Protein AF-A0A1X1XCI8-F1 (afdb_monomer)

Organism: NCBI:txid487514

Mean predicted aligned error: 18.82 Å

Solvent-accessible surface area (backbone atoms only — not comparable to full-atom values): 7807 Å² total; per-residue (Å²): 132,87,58,74,84,78,55,54,97,71,47,28,87,87,87,38,62,20,82,91,72,50,80,54,58,76,82,57,66,56,69,83,75,65,75,89,75,79,76,70,100,66,78,86,77,78,81,57,89,55,75,44,76,69,37,56,73,67,51,79,58,67,67,61,56,56,71,73,54,79,81,90,72,73,73,98,53,79,77,74,83,72,67,74,59,95,51,59,101,80,52,83,81,81,60,78,84,84,61,76,75,95,64,87,81,80,83,132

Structure (mmCIF, N/CA/C/O backbone):
data_AF-A0A1X1XCI8-F1
#
_entry.id   AF-A0A1X1XCI8-F1
#
loop_
_atom_site.group_PDB
_atom_site.id
_atom_site.type_symbol
_atom_site.label_atom_id
_atom_site.label_alt_id
_atom_site.label_comp_id
_atom_site.label_asym_id
_atom_site.label_entity_id
_atom_site.label_seq_id
_atom_site.pdbx_PDB_ins_code
_atom_site.Cartn_x
_atom_site.Cartn_y
_atom_site.Cartn_z
_atom_site.occupancy
_atom_site.B_iso_or_equiv
_atom_site.auth_seq_id
_atom_site.auth_comp_id
_atom_site.auth_asym_id
_atom_site.auth_atom_id
_atom_site.pdbx_PDB_model_num
ATOM 1 N N . MET A 1 1 ? 24.524 29.447 -16.078 1.00 59.91 1 MET A N 1
ATOM 2 C CA . MET A 1 1 ? 25.387 28.870 -17.125 1.00 59.91 1 MET A CA 1
ATOM 3 C C . MET A 1 1 ? 26.232 27.855 -16.396 1.00 59.91 1 MET A C 1
ATOM 5 O O . MET A 1 1 ? 26.994 28.269 -15.536 1.00 59.91 1 MET A O 1
ATOM 9 N N . THR A 1 2 ? 25.939 26.571 -16.572 1.00 66.75 2 THR A N 1
ATOM 10 C CA . THR A 1 2 ? 26.609 25.503 -15.820 1.00 66.75 2 THR A CA 1
ATOM 11 C C . THR A 1 2 ? 28.052 25.397 -16.300 1.00 66.75 2 THR A C 1
ATOM 13 O O . THR A 1 2 ? 28.287 25.419 -17.509 1.00 66.75 2 THR A O 1
ATOM 16 N N . ASP A 1 3 ? 29.002 25.389 -15.367 1.00 67.62 3 ASP A N 1
ATOM 17 C CA . ASP A 1 3 ? 30.427 25.283 -15.677 1.00 67.62 3 ASP A CA 1
ATOM 18 C C . ASP A 1 3 ? 30.750 23.813 -15.991 1.00 67.62 3 ASP A C 1
ATOM 20 O O . ASP A 1 3 ? 30.300 22.938 -15.251 1.00 67.62 3 ASP A O 1
ATOM 24 N N . PRO A 1 4 ? 31.498 23.503 -17.063 1.00 62.62 4 PRO A N 1
ATOM 25 C CA . PRO A 1 4 ? 31.884 22.125 -17.375 1.00 62.62 4 PRO A CA 1
ATOM 26 C C . PRO A 1 4 ? 32.691 21.456 -16.250 1.00 62.62 4 PRO A C 1
ATOM 28 O O . PRO A 1 4 ? 32.738 20.236 -16.195 1.00 62.62 4 PRO A O 1
ATOM 31 N N . SER A 1 5 ? 33.277 22.229 -15.329 1.00 67.75 5 SER A N 1
ATOM 32 C CA . SER A 1 5 ? 33.990 21.711 -14.154 1.00 67.75 5 SER A CA 1
ATOM 33 C C . SER A 1 5 ? 33.066 21.155 -13.056 1.00 67.75 5 SER A C 1
ATOM 35 O O . SER A 1 5 ? 33.558 20.542 -12.113 1.00 67.75 5 SER A O 1
ATOM 37 N N . ASP A 1 6 ? 31.751 21.387 -13.149 1.00 69.81 6 ASP A N 1
ATOM 38 C CA . ASP A 1 6 ? 30.732 20.910 -12.194 1.00 69.81 6 ASP A CA 1
ATOM 39 C C . ASP A 1 6 ? 30.314 19.448 -12.468 1.00 69.81 6 ASP A C 1
ATOM 41 O O . ASP A 1 6 ? 29.659 18.812 -11.645 1.00 69.81 6 ASP A O 1
ATOM 45 N N . PHE A 1 7 ? 30.724 18.896 -13.618 1.00 68.00 7 PHE A N 1
ATOM 46 C CA . PHE A 1 7 ? 30.534 17.494 -13.986 1.00 68.00 7 PHE A CA 1
ATOM 47 C C . PHE A 1 7 ? 31.903 16.837 -14.179 1.00 68.00 7 PHE A C 1
ATOM 49 O O . PHE A 1 7 ? 32.532 17.042 -15.220 1.00 68.00 7 PHE A O 1
ATOM 56 N N . PRO A 1 8 ? 32.407 16.087 -13.187 1.00 71.75 8 PRO A N 1
ATOM 57 C CA . PRO A 1 8 ? 33.656 15.359 -13.354 1.00 71.75 8 PRO A CA 1
ATOM 58 C C . PRO A 1 8 ? 33.571 14.400 -14.554 1.00 71.75 8 PRO A C 1
ATOM 60 O O . PRO A 1 8 ? 32.523 13.816 -14.830 1.00 71.75 8 PRO A O 1
ATOM 63 N N . GLU A 1 9 ? 34.683 14.253 -15.286 1.00 74.31 9 GLU A N 1
ATOM 64 C CA . GLU A 1 9 ? 34.753 13.350 -16.448 1.00 74.31 9 GLU A CA 1
ATOM 65 C C . GLU A 1 9 ? 34.594 11.872 -16.057 1.00 74.31 9 GLU A C 1
ATOM 67 O O . GLU A 1 9 ? 34.250 11.062 -16.908 1.00 74.31 9 GLU A O 1
ATOM 72 N N . GLU A 1 10 ? 34.794 11.538 -14.781 1.00 75.44 10 GLU A N 1
ATOM 73 C CA . GLU A 1 10 ? 34.693 10.192 -14.221 1.00 75.44 10 GLU A CA 1
ATOM 74 C C . GLU A 1 10 ? 33.801 10.232 -12.972 1.00 75.44 10 GLU A C 1
ATOM 76 O O . GLU A 1 10 ? 34.070 10.989 -12.033 1.00 75.44 10 GLU A O 1
ATOM 81 N N . GLY A 1 11 ? 32.741 9.418 -12.967 1.00 77.50 11 GLY A N 1
ATOM 82 C CA . GLY A 1 11 ? 31.792 9.329 -11.854 1.00 77.50 11 GLY A CA 1
ATOM 83 C C . GLY A 1 11 ? 30.836 10.524 -11.719 1.00 77.50 11 GLY A C 1
ATOM 84 O O . GLY A 1 11 ? 31.045 11.611 -12.246 1.00 77.50 11 GLY A O 1
ATOM 85 N N . GLY A 1 12 ? 29.731 10.305 -11.017 1.00 77.38 12 GLY A N 1
ATOM 86 C CA . GLY A 1 12 ? 28.646 11.253 -10.788 1.00 77.38 12 GLY A CA 1
ATOM 87 C C . GLY A 1 12 ? 28.390 11.504 -9.298 1.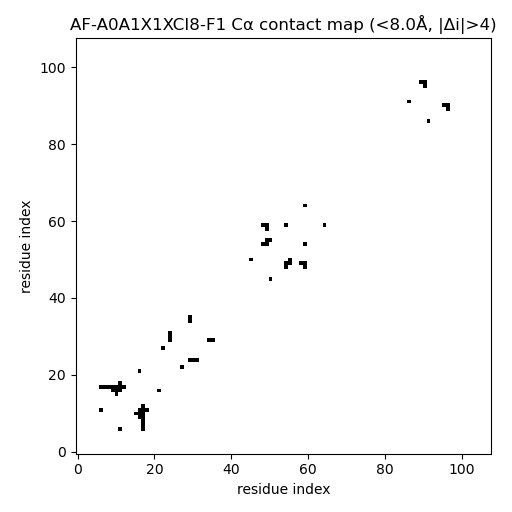00 77.38 12 GLY A C 1
ATOM 88 O O . GLY A 1 12 ? 29.010 10.892 -8.423 1.00 77.38 12 GLY A O 1
ATOM 89 N N . PRO A 1 13 ? 27.498 12.450 -8.973 1.00 80.94 13 PRO A N 1
ATOM 90 C CA . PRO A 1 13 ? 27.230 12.836 -7.595 1.00 80.94 13 PRO A CA 1
ATOM 91 C C . PRO A 1 13 ? 26.680 11.667 -6.766 1.00 80.94 13 PRO A C 1
ATOM 93 O O . PRO A 1 13 ? 25.626 11.122 -7.067 1.00 80.94 13 PRO A O 1
ATOM 96 N N . GLY A 1 14 ? 27.357 11.342 -5.661 1.00 79.12 14 GLY A N 1
ATOM 97 C CA . GLY A 1 14 ? 26.907 10.305 -4.725 1.00 79.12 14 GLY A CA 1
ATOM 98 C C . GLY A 1 14 ? 27.195 8.877 -5.189 1.00 79.12 14 GLY A C 1
ATOM 99 O O . GLY A 1 14 ? 26.331 8.019 -5.045 1.00 79.12 14 GLY A O 1
ATOM 100 N N . ASP A 1 15 ? 28.389 8.639 -5.742 1.00 80.12 15 ASP A N 1
ATOM 101 C CA . ASP A 1 15 ? 28.825 7.338 -6.278 1.00 80.12 15 ASP A CA 1
ATOM 102 C C . ASP A 1 15 ? 27.959 6.826 -7.448 1.00 80.12 15 ASP A C 1
ATOM 104 O O . ASP A 1 15 ? 27.932 5.632 -7.748 1.00 80.12 15 ASP A O 1
ATOM 108 N N . THR A 1 16 ? 27.243 7.724 -8.129 1.00 82.88 16 THR A N 1
ATOM 109 C CA . THR A 1 16 ? 26.521 7.403 -9.366 1.00 82.88 16 THR A CA 1
ATOM 110 C C . THR A 1 16 ? 27.460 7.479 -10.570 1.00 82.88 16 THR A C 1
ATOM 112 O O . THR A 1 16 ? 28.598 7.926 -10.457 1.00 82.88 16 THR A O 1
ATOM 115 N N . LEU A 1 17 ? 27.000 7.063 -11.749 1.00 85.75 17 LEU A N 1
ATOM 116 C CA . LEU A 1 17 ? 27.723 7.288 -13.004 1.00 85.75 17 LEU A CA 1
ATOM 117 C C . LEU A 1 17 ? 27.567 8.756 -13.449 1.00 85.75 17 LEU A C 1
ATOM 119 O O . LEU A 1 17 ? 26.620 9.439 -13.043 1.00 85.75 17 LEU A O 1
ATOM 123 N N . ASN A 1 18 ? 28.505 9.267 -14.251 1.00 85.12 18 ASN A N 1
ATOM 124 C CA . ASN A 1 18 ? 28.356 10.579 -14.891 1.00 85.12 18 ASN A CA 1
ATOM 125 C C . ASN A 1 18 ? 27.305 10.488 -16.030 1.00 85.12 18 ASN A C 1
ATOM 127 O O . ASN A 1 18 ? 26.937 9.388 -16.445 1.00 85.12 18 ASN A O 1
ATOM 131 N N . PRO A 1 19 ? 26.812 11.611 -16.582 1.00 81.06 19 PRO A N 1
ATOM 132 C CA . PRO A 1 19 ? 25.810 11.572 -17.652 1.00 81.06 19 PRO A CA 1
ATOM 133 C C . PRO A 1 19 ? 26.286 10.903 -18.949 1.00 81.06 19 PRO A C 1
ATOM 135 O O . PRO A 1 19 ? 25.467 10.394 -19.698 1.00 81.06 19 PRO A O 1
ATOM 138 N N . SER A 1 20 ? 27.593 10.917 -19.223 1.00 80.25 20 SER A N 1
ATOM 139 C CA . SER A 1 20 ? 28.169 10.332 -20.442 1.00 80.25 20 SER A CA 1
ATOM 140 C C . SER A 1 20 ? 28.354 8.811 -20.361 1.00 80.25 20 SER A C 1
ATOM 142 O O . SER A 1 20 ? 28.438 8.160 -21.398 1.00 80.25 20 SER A O 1
ATOM 144 N N . GLU A 1 21 ? 28.452 8.246 -19.155 1.00 78.44 21 GLU A N 1
ATOM 145 C CA . GLU A 1 21 ? 28.584 6.805 -18.889 1.00 78.44 21 GLU A CA 1
ATOM 146 C C . GLU A 1 21 ? 27.281 6.194 -18.342 1.00 78.44 21 GLU A C 1
ATOM 148 O O . GLU A 1 21 ? 27.131 4.973 -18.324 1.00 78.44 21 GLU A O 1
ATOM 153 N N . SER A 1 22 ? 26.318 7.018 -17.916 1.00 80.94 22 SER A N 1
ATOM 154 C CA . SER A 1 22 ? 24.964 6.582 -17.556 1.00 80.94 22 SER A CA 1
ATOM 155 C C . SER A 1 22 ? 24.189 6.233 -18.823 1.00 80.94 22 SER A C 1
ATOM 157 O O . SER A 1 22 ? 23.661 7.117 -19.484 1.00 80.94 22 SER A O 1
ATOM 159 N N . THR A 1 23 ? 24.127 4.949 -19.171 1.00 75.50 23 THR A N 1
ATOM 160 C CA . THR A 1 23 ? 23.277 4.468 -20.269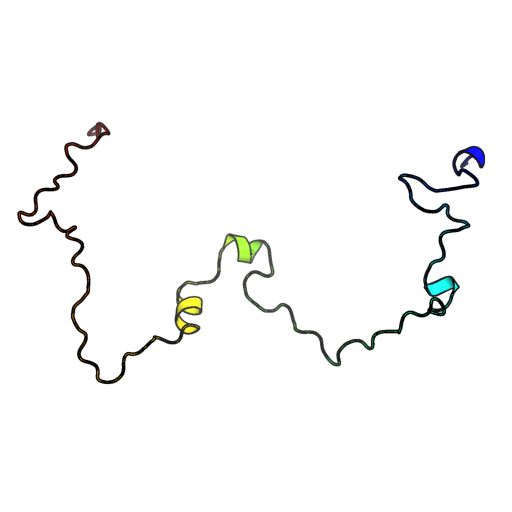 1.00 75.50 23 THR A CA 1
ATOM 161 C C . THR A 1 23 ? 21.854 4.250 -19.755 1.00 75.50 23 THR A C 1
ATOM 163 O O . THR A 1 23 ? 21.660 3.426 -18.861 1.00 75.50 23 THR A O 1
ATOM 166 N N . ASP A 1 24 ? 20.876 4.980 -20.299 1.00 75.31 24 ASP A N 1
ATOM 167 C CA . ASP A 1 24 ? 19.446 4.718 -20.071 1.00 75.31 24 ASP A CA 1
ATOM 168 C C . ASP A 1 24 ? 18.949 3.623 -21.038 1.00 75.31 24 ASP A C 1
ATOM 170 O O . ASP A 1 24 ? 19.480 3.450 -22.142 1.00 75.31 24 ASP A O 1
ATOM 174 N N . SER A 1 25 ? 17.938 2.855 -20.633 1.00 76.00 25 SER A N 1
ATOM 175 C CA . SER A 1 25 ? 17.436 1.704 -21.398 1.00 76.00 25 SER A CA 1
ATOM 176 C C . SER A 1 25 ? 16.840 2.114 -22.754 1.00 76.00 25 SER A C 1
ATOM 178 O O . SER A 1 25 ? 16.861 1.330 -23.708 1.00 76.00 25 SER A O 1
ATOM 180 N N . ASP A 1 26 ? 16.346 3.349 -22.903 1.00 75.81 26 ASP A N 1
ATOM 181 C CA . ASP A 1 26 ? 15.813 3.860 -24.172 1.00 75.81 26 ASP A CA 1
ATOM 182 C C . ASP A 1 26 ? 16.911 4.186 -25.206 1.00 75.81 26 ASP A C 1
ATOM 184 O O . ASP A 1 26 ? 16.697 3.986 -26.409 1.00 75.81 26 ASP A O 1
ATOM 188 N N . GLU A 1 27 ? 18.106 4.592 -24.765 1.00 82.19 27 GLU A N 1
ATOM 189 C CA . GLU A 1 27 ? 19.266 4.842 -25.632 1.00 82.19 27 GLU A CA 1
ATOM 190 C C . GLU A 1 27 ? 19.793 3.550 -26.274 1.00 82.19 27 GLU A C 1
ATOM 192 O O . GLU A 1 27 ? 20.080 3.527 -27.479 1.00 82.19 27 GLU A O 1
ATOM 197 N N . VAL A 1 28 ? 19.842 2.454 -25.505 1.00 83.44 28 VAL A N 1
ATOM 198 C CA . VAL A 1 28 ? 20.195 1.107 -26.004 1.00 83.44 28 VAL A CA 1
ATOM 199 C C . VAL A 1 28 ? 19.007 0.335 -26.566 1.00 83.44 28 VAL A C 1
ATOM 201 O O . VAL A 1 28 ? 19.192 -0.746 -27.113 1.00 83.44 28 VAL A O 1
ATOM 204 N N . ARG A 1 29 ? 17.790 0.892 -26.520 1.00 78.06 29 ARG A N 1
ATOM 205 C CA . ARG A 1 29 ? 16.550 0.239 -26.984 1.00 78.06 29 ARG A CA 1
ATOM 206 C C . ARG A 1 29 ? 16.296 -1.131 -26.332 1.00 78.06 29 ARG A C 1
ATOM 208 O O . ARG A 1 29 ? 15.818 -2.038 -27.015 1.00 78.06 29 ARG A O 1
ATOM 215 N N . ASN A 1 30 ? 16.578 -1.258 -25.035 1.00 74.88 30 ASN A N 1
ATOM 216 C CA . ASN A 1 30 ? 16.528 -2.514 -24.269 1.00 74.88 30 ASN A CA 1
ATOM 217 C C . ASN A 1 30 ? 17.460 -3.622 -24.824 1.00 74.88 30 ASN A C 1
ATOM 219 O O . ASN A 1 30 ? 17.133 -4.807 -24.783 1.00 74.88 30 ASN A O 1
ATOM 223 N N . ASP A 1 31 ? 18.592 -3.243 -25.435 1.00 76.75 31 ASP A N 1
ATOM 224 C CA . ASP A 1 31 ? 19.659 -4.164 -25.884 1.00 76.75 31 ASP A CA 1
ATOM 225 C C . ASP A 1 31 ? 20.722 -4.402 -24.787 1.00 76.75 31 ASP A C 1
ATOM 227 O O . ASP A 1 31 ? 21.814 -4.904 -25.044 1.00 76.75 31 ASP A O 1
ATOM 231 N N . ASP A 1 32 ? 20.417 -4.042 -23.539 1.00 77.50 32 ASP A N 1
ATOM 232 C CA . ASP A 1 32 ? 21.215 -4.317 -22.338 1.00 77.50 32 ASP A CA 1
ATOM 233 C C . ASP A 1 32 ? 21.100 -5.775 -21.853 1.00 77.50 32 ASP A C 1
ATOM 235 O O . ASP A 1 32 ? 21.806 -6.197 -20.934 1.00 77.50 32 ASP A O 1
ATOM 239 N N . GLY A 1 33 ? 20.292 -6.587 -22.543 1.00 74.00 33 GLY A N 1
ATOM 240 C CA . GLY A 1 33 ? 20.188 -8.031 -22.339 1.00 74.00 33 GLY A CA 1
ATOM 241 C C . GLY A 1 33 ? 19.197 -8.438 -21.252 1.00 74.00 33 GLY A C 1
ATOM 242 O O . GLY A 1 33 ? 19.077 -9.635 -20.963 1.00 74.00 33 GLY A O 1
ATOM 243 N N . ASP A 1 34 ? 18.476 -7.481 -20.671 1.00 75.44 34 ASP A N 1
ATOM 244 C CA . ASP A 1 34 ? 17.258 -7.767 -19.935 1.00 75.44 34 ASP A CA 1
ATOM 245 C C . ASP A 1 34 ? 16.100 -8.045 -20.912 1.00 75.44 34 ASP A C 1
ATOM 247 O O . ASP A 1 34 ? 16.143 -7.754 -22.108 1.00 75.44 34 ASP A O 1
ATOM 251 N N . ILE A 1 35 ? 15.084 -8.762 -20.436 1.00 76.69 35 ILE A N 1
ATOM 252 C CA . ILE A 1 35 ? 13.920 -9.086 -21.260 1.00 76.69 35 ILE A CA 1
ATOM 253 C C . ILE A 1 35 ? 12.840 -8.041 -21.009 1.00 76.69 35 ILE A C 1
ATOM 255 O O . ILE A 1 35 ? 12.534 -7.734 -19.856 1.00 76.69 35 ILE A O 1
ATOM 259 N N . VAL A 1 36 ? 12.194 -7.554 -22.072 1.00 76.81 36 VAL A N 1
ATOM 260 C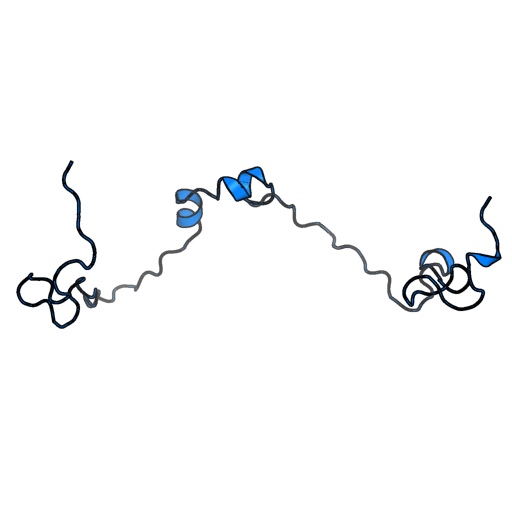 CA . VAL A 1 36 ? 10.953 -6.792 -21.906 1.00 76.81 36 VAL A CA 1
ATOM 261 C C . VAL A 1 36 ? 9.931 -7.725 -21.262 1.00 76.81 36 VAL A C 1
ATOM 263 O O . VAL A 1 36 ? 9.566 -8.756 -21.829 1.00 76.81 36 VAL A O 1
ATOM 266 N N . VAL A 1 37 ? 9.505 -7.384 -20.048 1.00 82.50 37 VAL A N 1
ATOM 267 C CA . VAL A 1 37 ? 8.453 -8.115 -19.346 1.00 82.50 37 VAL A CA 1
ATOM 268 C C . VAL A 1 37 ? 7.118 -7.709 -19.953 1.00 82.50 37 VAL A C 1
ATOM 270 O O . VAL A 1 37 ? 6.750 -6.534 -19.910 1.00 82.50 37 VAL A O 1
ATOM 273 N N . ASP A 1 38 ? 6.389 -8.682 -20.500 1.00 85.44 38 ASP A N 1
ATOM 274 C CA . ASP A 1 38 ? 5.015 -8.445 -20.924 1.00 85.44 38 ASP A CA 1
ATOM 275 C C . ASP A 1 38 ? 4.184 -8.030 -19.702 1.00 85.44 38 ASP A C 1
ATOM 277 O O . ASP A 1 38 ? 4.199 -8.726 -18.675 1.00 85.44 38 ASP A O 1
ATOM 281 N N . PRO A 1 39 ? 3.467 -6.895 -19.775 1.00 84.94 39 PRO A N 1
ATOM 282 C CA . PRO A 1 39 ? 2.568 -6.524 -18.704 1.00 84.94 39 PRO A CA 1
ATOM 283 C C . PRO A 1 39 ? 1.482 -7.601 -18.571 1.00 84.94 39 PRO A C 1
ATOM 285 O O . PRO A 1 39 ? 1.102 -8.228 -19.564 1.00 84.94 39 PRO A O 1
ATOM 288 N N . PRO A 1 40 ? 0.954 -7.823 -17.359 1.00 88.81 40 PRO A N 1
ATOM 289 C CA . PRO A 1 40 ? -0.136 -8.768 -17.177 1.00 88.81 40 PRO A CA 1
ATOM 290 C C . PRO A 1 40 ? -1.362 -8.343 -18.001 1.00 88.81 40 PRO A C 1
ATOM 292 O O . PRO A 1 40 ? -1.610 -7.150 -18.185 1.00 88.81 40 PRO A O 1
ATOM 295 N N . ASP A 1 41 ? -2.174 -9.319 -18.426 1.00 91.12 41 ASP A N 1
ATOM 296 C CA . ASP A 1 41 ? -3.420 -9.087 -19.184 1.00 91.12 41 ASP A CA 1
ATOM 297 C C . ASP A 1 41 ? -4.420 -8.170 -18.454 1.00 91.12 41 ASP A C 1
ATOM 299 O O . ASP A 1 41 ? -5.333 -7.606 -19.058 1.00 91.12 41 ASP A O 1
ATOM 303 N N . GLY A 1 42 ? -4.260 -8.017 -17.139 1.00 87.38 42 GLY A N 1
ATOM 304 C CA . GLY A 1 42 ? -5.066 -7.137 -16.315 1.00 87.38 42 GLY A CA 1
ATOM 305 C C . GLY A 1 42 ? -4.324 -6.704 -15.061 1.00 87.38 42 GLY A C 1
ATOM 306 O O . GLY A 1 42 ? -3.416 -7.377 -14.573 1.00 87.38 42 GLY A O 1
ATOM 307 N N . TRP A 1 43 ? -4.748 -5.566 -14.527 1.00 85.62 43 TRP A N 1
ATOM 308 C CA . TRP A 1 43 ? -4.271 -5.051 -13.254 1.00 85.62 43 TRP A CA 1
ATOM 309 C C . TRP A 1 43 ? -5.313 -5.380 -12.191 1.00 85.62 43 TRP A C 1
ATOM 311 O O . TRP A 1 43 ? -6.511 -5.246 -12.436 1.00 85.62 43 TRP A O 1
ATOM 321 N N . SER A 1 44 ? -4.864 -5.834 -11.021 1.00 84.62 44 SER A N 1
ATOM 322 C CA . SER A 1 44 ? -5.757 -5.914 -9.866 1.00 84.62 44 SER A CA 1
ATOM 323 C C . 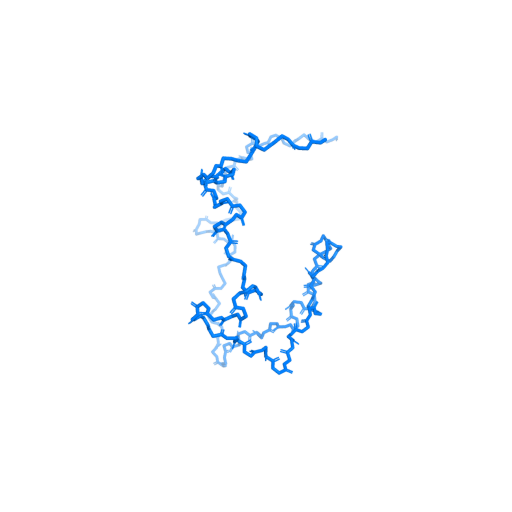SER A 1 44 ? -6.057 -4.495 -9.410 1.00 84.62 44 SER A C 1
ATOM 325 O O . SER A 1 44 ? -5.143 -3.735 -9.090 1.00 84.62 44 SER A O 1
ATOM 327 N N . GLU A 1 45 ? -7.332 -4.141 -9.439 1.00 84.62 45 GLU A N 1
ATOM 328 C CA . GLU A 1 45 ? -7.814 -2.844 -8.997 1.00 84.62 45 GLU A CA 1
ATOM 329 C C . GLU A 1 45 ? -7.607 -2.6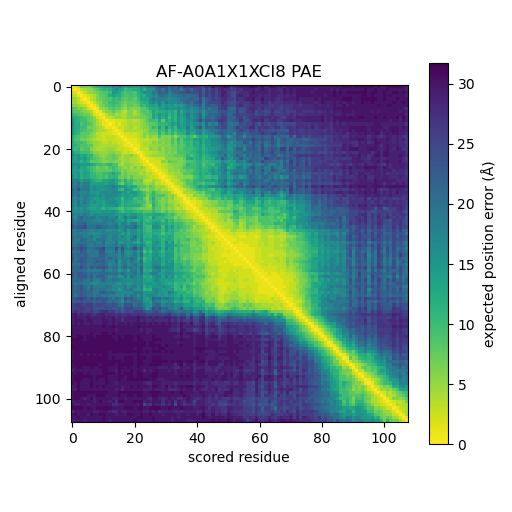60 -7.480 1.00 84.62 45 GLU A C 1
ATOM 331 O O . GLU A 1 45 ? -7.491 -3.628 -6.718 1.00 84.62 45 GLU A O 1
ATOM 336 N N . ALA A 1 46 ? -7.493 -1.407 -7.039 1.00 86.94 46 ALA A N 1
ATOM 337 C CA . ALA A 1 46 ? -7.199 -1.050 -5.651 1.00 86.94 46 ALA A CA 1
ATOM 338 C C . ALA A 1 46 ? -8.481 -0.687 -4.883 1.00 86.94 46 ALA A C 1
ATOM 340 O O . ALA A 1 46 ? -8.517 0.300 -4.156 1.00 86.94 46 ALA A O 1
ATOM 341 N N . ASP A 1 47 ? -9.536 -1.484 -5.049 1.00 85.81 47 ASP A N 1
ATOM 342 C CA . ASP A 1 47 ? -10.879 -1.202 -4.514 1.00 85.81 47 ASP A CA 1
ATOM 343 C C . ASP A 1 47 ? -11.127 -1.794 -3.122 1.00 85.81 47 ASP A C 1
ATOM 345 O O . ASP A 1 47 ? -12.238 -1.752 -2.594 1.00 85.81 47 ASP A O 1
ATOM 349 N N . LYS A 1 48 ? -10.090 -2.354 -2.490 1.00 88.06 48 LYS A N 1
ATOM 350 C CA . LYS A 1 48 ? -10.193 -2.788 -1.094 1.00 88.06 48 LYS A CA 1
ATOM 351 C C . LYS A 1 48 ? -10.308 -1.579 -0.172 1.00 88.06 48 LYS A C 1
ATOM 353 O O . LYS A 1 48 ? -9.704 -0.536 -0.411 1.00 88.06 48 LYS A O 1
ATOM 358 N N . PHE A 1 49 ? -11.013 -1.763 0.938 1.00 91.69 49 PHE A N 1
ATOM 359 C CA . PHE A 1 49 ? -11.051 -0.762 1.993 1.00 91.69 49 PHE A CA 1
ATOM 360 C C . PHE A 1 49 ? -9.637 -0.496 2.542 1.00 91.69 49 PHE A C 1
ATOM 362 O O . PHE A 1 49 ? -8.850 -1.426 2.733 1.00 91.69 49 PHE A O 1
ATOM 369 N N . GLY A 1 50 ? -9.322 0.772 2.822 1.00 91.75 50 GLY A N 1
ATOM 370 C CA . GLY A 1 50 ? -8.033 1.176 3.396 1.00 91.75 50 GLY A CA 1
ATOM 371 C C . GLY A 1 50 ? -6.990 1.609 2.366 1.00 91.75 50 GLY A C 1
ATOM 372 O O . GLY A 1 50 ? -5.830 1.771 2.724 1.00 91.75 50 GLY A O 1
ATOM 373 N N . MET A 1 51 ? -7.380 1.820 1.106 1.00 94.62 51 MET A N 1
ATOM 374 C CA . MET A 1 51 ? -6.470 2.313 0.061 1.00 94.62 51 MET A CA 1
ATOM 375 C C . MET A 1 51 ? -6.343 3.845 0.061 1.00 94.62 51 MET A C 1
ATOM 377 O O . MET A 1 51 ? -5.468 4.402 -0.603 1.00 94.62 51 MET A O 1
ATOM 381 N N . THR A 1 52 ? -7.178 4.549 0.834 1.00 93.50 52 THR A N 1
ATOM 382 C CA . THR A 1 52 ? -7.085 6.000 1.043 1.00 93.50 52 THR A CA 1
ATOM 383 C C . THR A 1 52 ? -6.737 6.353 2.493 1.00 93.50 52 THR A C 1
ATOM 385 O O . THR A 1 52 ? -7.211 5.714 3.429 1.00 93.50 52 THR A O 1
ATOM 388 N N . GLN A 1 53 ? -6.008 7.460 2.711 1.00 94.81 53 GLN A N 1
ATOM 389 C CA . GLN A 1 53 ? -5.697 7.965 4.067 1.00 94.81 53 GLN A CA 1
ATOM 390 C C . GLN A 1 53 ? -6.941 8.126 4.952 1.00 94.81 53 GLN A C 1
ATOM 392 O O . GLN A 1 53 ? -6.883 7.968 6.170 1.00 94.81 53 GLN A O 1
ATOM 397 N N . ARG A 1 54 ? -8.075 8.487 4.345 1.00 94.88 54 ARG A N 1
ATOM 398 C CA . ARG A 1 54 ? -9.337 8.667 5.060 1.00 94.88 54 ARG A CA 1
ATOM 399 C C . ARG A 1 54 ? -9.866 7.330 5.581 1.00 94.88 54 ARG A C 1
ATOM 401 O O . ARG A 1 54 ? -10.393 7.271 6.688 1.00 94.88 54 ARG A O 1
ATOM 408 N N . GLU A 1 55 ? -9.778 6.276 4.783 1.00 94.06 55 GLU A N 1
ATOM 409 C CA . GLU A 1 55 ? -10.201 4.928 5.167 1.00 94.06 55 GLU A CA 1
ATOM 410 C C . GLU A 1 55 ? -9.245 4.317 6.184 1.00 94.06 55 GLU A C 1
ATOM 412 O O . GLU A 1 55 ? -9.719 3.759 7.165 1.00 94.06 55 GLU A O 1
ATOM 417 N N . GLU A 1 56 ? -7.931 4.502 6.032 1.00 92.38 56 GLU A N 1
ATOM 418 C CA . GLU A 1 56 ? -6.949 4.069 7.038 1.00 92.38 56 GLU A CA 1
ATOM 419 C C . GLU A 1 56 ? -7.234 4.684 8.417 1.00 92.38 56 GLU A C 1
ATOM 421 O O . GLU A 1 56 ? -7.187 3.989 9.429 1.00 92.38 56 GLU A O 1
ATOM 426 N N . GLN A 1 57 ? -7.588 5.975 8.463 1.00 94.50 57 GLN A N 1
ATOM 427 C CA . GLN A 1 57 ? -7.949 6.666 9.707 1.00 94.50 57 GLN A CA 1
ATOM 428 C C . GLN A 1 57 ? -9.274 6.185 10.307 1.00 94.50 57 GLN A C 1
ATOM 430 O O . GLN A 1 57 ? -9.420 6.164 11.527 1.00 94.50 57 GLN A O 1
ATOM 435 N N . GLN A 1 58 ? -10.256 5.855 9.466 1.00 94.94 58 GLN A N 1
ATOM 436 C CA . GLN A 1 58 ? -11.568 5.388 9.925 1.00 94.94 58 GLN A CA 1
ATOM 437 C C . GLN A 1 58 ? -11.539 3.909 10.333 1.00 94.94 58 GLN A C 1
ATOM 439 O O . GLN A 1 58 ? -12.252 3.525 11.258 1.00 94.94 58 GLN A O 1
ATOM 444 N N . GLY A 1 59 ? -10.707 3.102 9.673 1.00 92.88 59 GLY A N 1
ATOM 445 C CA . GLY A 1 59 ? -10.720 1.649 9.772 1.00 92.88 59 GLY A CA 1
ATOM 446 C C . GLY A 1 59 ? -11.954 1.023 9.113 1.00 92.88 59 GLY A C 1
ATOM 447 O O . GLY A 1 59 ? -13.011 1.642 8.994 1.00 92.88 59 GLY A O 1
ATOM 448 N N . GLU A 1 60 ? -11.809 -0.221 8.656 1.00 93.19 60 GLU A N 1
ATOM 449 C CA . GLU A 1 60 ? -12.931 -1.001 8.120 1.00 93.19 60 GLU A CA 1
ATOM 450 C C . GLU A 1 60 ? -13.914 -1.349 9.243 1.00 93.19 60 GLU A C 1
ATOM 452 O O . GLU A 1 60 ? -13.489 -1.571 10.389 1.00 93.19 60 GLU A O 1
ATOM 457 N N . SER A 1 61 ? -15.206 -1.414 8.904 1.00 94.50 61 SER A N 1
ATOM 458 C CA . SER A 1 61 ? -16.258 -1.725 9.866 1.00 94.50 61 SER A CA 1
ATOM 459 C C . SER A 1 61 ? -16.063 -3.120 10.470 1.00 94.50 61 SER A C 1
ATOM 461 O O . SER A 1 61 ? -15.551 -4.044 9.835 1.00 94.50 61 SER A O 1
ATOM 463 N N . LEU A 1 62 ? -16.444 -3.273 11.740 1.00 92.50 62 LEU A N 1
ATOM 464 C CA . LEU A 1 62 ? -16.336 -4.563 12.419 1.00 92.50 62 LEU A CA 1
ATOM 465 C C . LEU A 1 62 ? -17.280 -5.602 11.797 1.00 92.50 62 LEU A C 1
ATOM 467 O O . LEU A 1 62 ? -16.914 -6.768 11.705 1.00 92.50 62 LEU A O 1
ATOM 471 N N . ASP A 1 63 ? -18.461 -5.171 11.352 1.00 94.44 63 ASP A N 1
ATOM 472 C CA . ASP A 1 63 ? -19.450 -6.047 10.728 1.00 94.44 63 ASP A CA 1
ATOM 473 C C . ASP A 1 63 ? -18.922 -6.639 9.415 1.00 94.44 63 ASP A C 1
ATOM 475 O O . ASP A 1 63 ? -19.049 -7.844 9.201 1.00 94.44 63 ASP A O 1
ATOM 479 N N . ASP A 1 64 ? -18.266 -5.828 8.575 1.00 92.81 64 ASP A N 1
ATOM 480 C CA . ASP A 1 64 ? -17.672 -6.298 7.314 1.00 92.81 64 ASP A CA 1
ATOM 481 C C . ASP A 1 64 ? -16.547 -7.310 7.570 1.00 92.81 64 ASP A C 1
ATOM 483 O O . ASP A 1 64 ? -16.496 -8.365 6.935 1.00 92.81 64 ASP A O 1
ATOM 487 N N . LYS A 1 65 ? -15.691 -7.041 8.565 1.00 91.88 65 LYS A N 1
ATOM 488 C CA . LYS A 1 65 ? -14.632 -7.970 8.988 1.00 91.88 65 LYS A CA 1
ATOM 489 C C . LYS A 1 65 ? -15.190 -9.304 9.469 1.00 91.88 65 LYS A C 1
ATOM 491 O O . LYS A 1 65 ? -14.707 -10.349 9.052 1.00 91.88 65 LYS A O 1
ATOM 496 N N . LEU A 1 66 ? -16.217 -9.271 10.317 1.00 93.00 66 LEU A N 1
ATOM 497 C CA . LEU A 1 66 ? -16.858 -10.481 10.834 1.00 93.00 66 LEU A CA 1
ATOM 498 C C . LEU A 1 66 ? -17.558 -11.274 9.729 1.00 93.00 66 LEU A C 1
ATOM 500 O O . LEU A 1 66 ? -17.522 -12.498 9.746 1.00 93.00 66 LEU A O 1
ATOM 504 N N . ALA A 1 67 ? -18.185 -10.596 8.766 1.00 93.00 67 ALA A N 1
ATOM 505 C CA . ALA A 1 67 ? -18.841 -11.249 7.637 1.00 93.00 67 ALA A CA 1
ATOM 506 C C . ALA A 1 67 ? -17.850 -11.950 6.692 1.00 93.00 67 ALA A C 1
ATOM 508 O O . ALA A 1 67 ? -18.231 -12.904 6.013 1.00 93.00 67 ALA A O 1
ATOM 509 N N . ALA A 1 68 ? -16.601 -11.480 6.637 1.00 91.62 68 ALA A N 1
ATOM 510 C CA . ALA A 1 68 ? -15.536 -12.099 5.856 1.00 91.62 68 ALA A CA 1
ATOM 511 C C . ALA A 1 68 ? -14.926 -13.344 6.531 1.00 91.62 68 ALA A C 1
ATOM 513 O O . ALA A 1 68 ? -14.300 -14.155 5.847 1.00 91.62 68 ALA A O 1
ATOM 514 N N . GLU A 1 69 ? -15.090 -13.506 7.848 1.00 91.06 69 GLU A N 1
ATOM 515 C CA . GLU A 1 69 ? -14.573 -14.655 8.592 1.00 91.06 69 GLU A CA 1
ATOM 516 C C . GLU A 1 69 ? -15.518 -15.866 8.510 1.00 91.06 69 GLU A C 1
ATOM 518 O O . GLU A 1 69 ? -16.737 -15.755 8.642 1.00 91.06 69 GLU A O 1
ATOM 523 N N . GLU A 1 70 ? -14.944 -17.059 8.329 1.00 91.81 70 GLU A N 1
ATOM 524 C CA . GLU A 1 70 ? -15.667 -18.321 8.493 1.00 91.81 70 GLU A CA 1
ATOM 525 C C . GLU A 1 70 ? -15.496 -18.808 9.942 1.00 91.81 70 GLU A C 1
ATOM 527 O O . GLU A 1 70 ? -14.360 -18.960 10.401 1.00 91.81 70 GLU A O 1
ATOM 532 N N . PRO A 1 71 ? -16.587 -19.061 10.690 1.00 85.31 71 PRO A N 1
ATOM 533 C CA . PRO A 1 71 ? -16.476 -19.585 12.042 1.00 85.31 71 PRO A CA 1
ATOM 534 C C . PRO A 1 71 ? -15.926 -21.014 12.008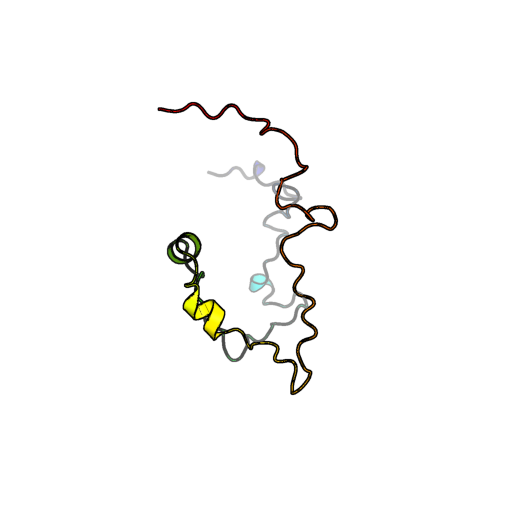 1.00 85.31 71 PRO A C 1
ATOM 536 O O . PRO A 1 71 ? -16.506 -21.893 1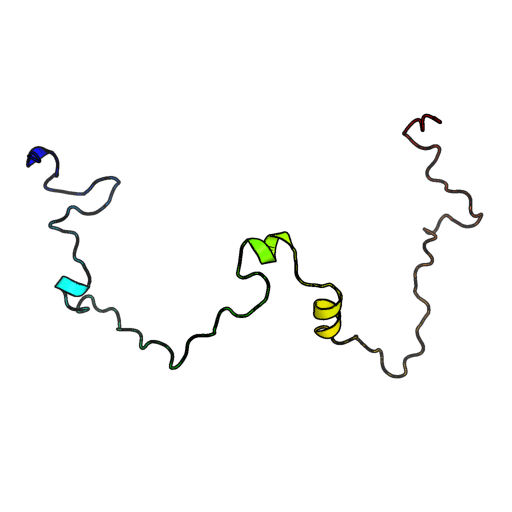1.369 1.00 85.31 71 PRO A O 1
ATOM 539 N N . ASP A 1 72 ? -14.849 -21.267 12.752 1.00 84.81 72 ASP A N 1
ATOM 540 C CA . ASP A 1 72 ? -14.335 -22.623 12.957 1.00 84.81 72 ASP A CA 1
ATOM 541 C C . ASP A 1 72 ? -15.328 -23.425 13.820 1.00 84.81 72 ASP A C 1
ATOM 543 O O . ASP A 1 72 ? -15.365 -23.325 15.051 1.00 84.81 72 ASP A O 1
ATOM 547 N N . VAL A 1 73 ? -16.222 -24.164 13.158 1.00 81.94 73 VAL A N 1
ATOM 548 C CA . VAL A 1 73 ? -17.228 -25.009 13.805 1.00 81.94 73 VAL A CA 1
ATOM 549 C C . VAL A 1 73 ? -16.650 -26.395 14.083 1.00 81.94 73 VAL A C 1
ATOM 551 O O . VAL A 1 73 ? -16.481 -27.221 13.186 1.00 81.94 73 VAL A O 1
ATOM 554 N N . ALA A 1 74 ? -16.425 -26.713 15.358 1.00 70.56 74 ALA A N 1
ATOM 555 C CA . ALA A 1 74 ? -16.188 -28.091 15.776 1.00 70.56 74 ALA A CA 1
ATOM 556 C C . ALA A 1 74 ? -17.469 -28.918 15.524 1.00 70.56 74 ALA A C 1
ATOM 558 O O . ALA A 1 74 ? -18.411 -28.871 16.312 1.00 70.56 74 ALA A O 1
ATOM 559 N N . GLY A 1 75 ? -17.556 -29.641 14.402 1.00 71.94 75 GLY A N 1
ATOM 560 C CA . GLY A 1 75 ? -18.720 -30.493 14.105 1.00 71.94 75 GLY A CA 1
ATOM 561 C C . GLY A 1 75 ? -18.959 -31.527 15.212 1.00 71.94 75 GLY A C 1
ATOM 562 O O . GLY A 1 75 ? -17.966 -32.058 15.684 1.00 71.94 75 GLY A O 1
ATOM 563 N N . ASP A 1 76 ? -20.226 -31.766 15.611 1.00 64.44 76 ASP A N 1
ATOM 564 C CA . ASP A 1 76 ? -20.779 -32.634 16.701 1.00 64.44 76 ASP A CA 1
ATOM 565 C C . ASP A 1 76 ? -19.814 -33.151 17.789 1.00 64.44 76 ASP A C 1
ATOM 567 O O . ASP A 1 76 ? -19.939 -34.247 18.331 1.00 64.44 76 ASP A O 1
ATOM 571 N N . GLN A 1 77 ? -18.822 -32.351 18.137 1.00 62.31 77 GLN A N 1
ATOM 572 C CA . GLN A 1 77 ? -17.983 -32.562 19.285 1.00 62.31 77 GLN A CA 1
ATOM 573 C C . GLN A 1 77 ? -18.640 -31.710 20.343 1.00 62.31 77 GLN A C 1
ATOM 575 O O . GLN A 1 77 ? -18.635 -30.482 20.263 1.00 62.31 77 GLN A O 1
ATOM 580 N N . THR A 1 78 ? -19.284 -32.379 21.300 1.00 60.66 78 THR A N 1
ATOM 581 C CA . THR A 1 78 ? -19.740 -31.747 22.534 1.00 60.66 78 THR A CA 1
ATOM 582 C C . THR A 1 78 ? -18.638 -30.801 22.998 1.00 60.66 78 THR A C 1
ATOM 584 O O . THR A 1 78 ? -17.521 -31.293 23.203 1.00 60.66 78 THR A O 1
ATOM 587 N N . PRO A 1 79 ? -18.899 -29.488 23.123 1.00 57.75 79 PRO A N 1
ATOM 588 C CA . PRO A 1 79 ? -17.895 -28.580 23.631 1.00 57.75 79 PRO A CA 1
ATOM 589 C C . PRO A 1 79 ? -17.484 -29.117 24.996 1.00 57.75 79 PRO A C 1
ATOM 591 O O . PRO A 1 79 ? -18.292 -29.162 25.927 1.00 57.75 79 PRO A O 1
ATOM 594 N N . VAL A 1 80 ? -16.248 -29.601 25.103 1.00 61.62 80 VAL A N 1
ATOM 595 C CA . VAL A 1 80 ? -15.604 -29.655 26.404 1.00 61.62 80 VAL A CA 1
ATOM 596 C C . VAL A 1 80 ? -15.562 -28.201 26.836 1.00 61.62 80 VAL A C 1
ATOM 598 O O . VAL A 1 80 ? -14.989 -27.362 26.143 1.00 61.62 80 VAL A O 1
ATOM 601 N N . ASP A 1 81 ? -16.306 -27.882 27.889 1.00 57.00 81 ASP A N 1
ATOM 602 C CA . ASP A 1 81 ? -16.332 -26.555 28.489 1.00 57.00 81 ASP A CA 1
ATOM 603 C C . ASP A 1 81 ? -14.976 -26.313 29.167 1.00 57.00 81 ASP A C 1
ATOM 605 O O . ASP A 1 81 ? -14.827 -26.354 30.383 1.00 57.00 81 ASP A O 1
ATOM 609 N N . ASP A 1 82 ? -13.955 -26.159 28.329 1.00 55.66 82 ASP A N 1
ATOM 610 C CA . ASP A 1 82 ? -12.624 -25.670 28.646 1.00 55.66 82 ASP A CA 1
ATOM 611 C C . ASP A 1 82 ? -12.600 -24.157 28.418 1.00 55.66 82 ASP A C 1
ATOM 613 O O . ASP A 1 82 ? -11.545 -23.582 28.150 1.00 55.66 82 ASP A O 1
ATOM 617 N N . THR A 1 83 ? -13.749 -23.467 28.534 1.00 54.44 83 THR A N 1
ATOM 618 C CA . THR A 1 83 ? -13.666 -22.038 28.804 1.00 54.44 83 THR A CA 1
ATOM 619 C C . THR A 1 83 ? -12.929 -21.928 30.132 1.00 54.44 83 THR A C 1
ATOM 621 O O . THR A 1 83 ? -13.429 -22.407 31.156 1.00 54.44 83 THR A O 1
ATOM 624 N N . PRO A 1 84 ? -11.715 -21.342 30.181 1.00 53.66 84 PRO A N 1
ATOM 625 C CA . PRO A 1 84 ?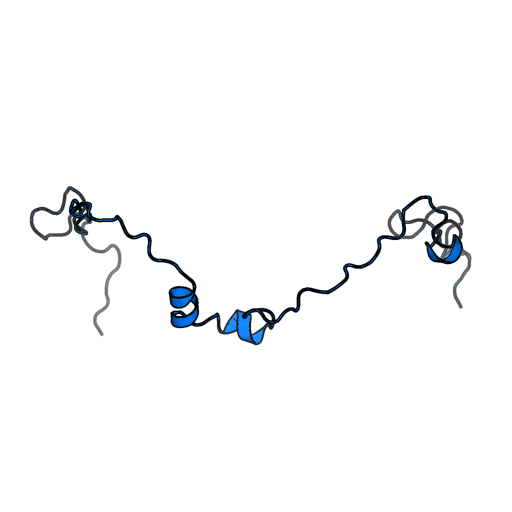 -11.210 -20.940 31.465 1.00 53.66 84 PRO A CA 1
ATOM 626 C C . PRO A 1 84 ? -12.234 -19.914 31.930 1.00 53.66 84 PRO A C 1
ATOM 628 O O . PRO A 1 84 ? -12.309 -18.798 31.406 1.00 53.66 84 PRO A O 1
ATOM 631 N N . ALA A 1 85 ? -13.063 -20.293 32.907 1.00 57.97 85 ALA A N 1
ATOM 632 C CA . ALA A 1 85 ? -13.694 -19.312 33.759 1.00 57.97 85 ALA A CA 1
ATOM 633 C C . ALA A 1 85 ? -12.597 -18.282 34.036 1.00 57.97 85 ALA A C 1
ATOM 635 O O . ALA A 1 85 ? -11.468 -18.673 34.340 1.00 57.97 85 ALA A O 1
ATOM 636 N N . ARG A 1 86 ? -12.880 -16.981 33.929 1.00 55.91 86 ARG A N 1
ATOM 637 C CA . ARG A 1 86 ? -11.910 -15.907 34.237 1.00 55.91 86 ARG A CA 1
ATOM 638 C C . ARG A 1 86 ? -11.386 -15.952 35.689 1.00 55.91 86 ARG A C 1
ATOM 640 O O . ARG A 1 86 ? -10.838 -14.985 36.192 1.00 55.91 86 ARG A O 1
ATOM 647 N N . ARG A 1 87 ? -11.577 -17.069 36.384 1.00 56.72 87 ARG A N 1
ATOM 648 C CA . ARG A 1 87 ? -10.869 -17.501 37.564 1.00 56.72 87 ARG A CA 1
ATOM 649 C C . ARG A 1 87 ? -9.503 -18.040 37.145 1.00 56.72 87 ARG A C 1
ATOM 651 O O . ARG A 1 87 ? -9.359 -19.188 36.727 1.00 56.72 87 ARG A O 1
ATOM 658 N N . HIS A 1 88 ? -8.471 -17.226 37.335 1.00 57.41 88 HIS A N 1
ATOM 659 C CA . HIS A 1 88 ? -7.138 -17.781 37.545 1.00 57.41 88 HIS A CA 1
ATOM 660 C C . HIS A 1 88 ? -7.210 -18.824 38.672 1.00 57.41 88 HIS A C 1
ATOM 662 O O . HIS A 1 88 ? -8.007 -18.681 39.596 1.00 57.41 88 HIS A O 1
ATOM 668 N N . ARG A 1 89 ? -6.382 -19.872 38.595 1.00 57.34 89 ARG A N 1
ATOM 669 C CA . ARG A 1 89 ? -6.384 -21.079 39.453 1.00 57.34 89 ARG A CA 1
ATOM 670 C C . ARG A 1 89 ? -6.442 -20.831 40.983 1.00 57.34 89 ARG A C 1
ATOM 672 O O . ARG A 1 89 ? -6.684 -21.780 41.718 1.00 57.34 89 ARG A O 1
ATOM 679 N N . GLY A 1 90 ? -6.248 -19.598 41.460 1.00 59.47 90 GLY A N 1
ATOM 680 C CA . GLY A 1 90 ? -6.384 -19.185 42.865 1.00 59.47 90 GLY A CA 1
ATOM 681 C C . GLY A 1 90 ? -7.701 -18.487 43.254 1.00 59.47 90 GLY A C 1
ATOM 682 O O . GLY A 1 90 ? -7.949 -18.299 44.438 1.00 59.47 90 GLY A O 1
ATOM 683 N N . GLN A 1 91 ? -8.583 -18.124 42.317 1.00 64.12 91 GLN A N 1
ATOM 684 C CA . GLN A 1 91 ? -9.843 -17.432 42.629 1.00 64.12 91 GLN A CA 1
ATOM 685 C C . GLN A 1 91 ? -10.971 -18.416 42.960 1.00 64.12 91 GLN A C 1
ATOM 687 O O . GLN A 1 91 ? -11.873 -18.659 42.160 1.00 64.12 91 GLN A O 1
ATOM 692 N N . ILE A 1 92 ? -10.908 -19.002 44.153 1.00 57.69 92 ILE A N 1
ATOM 693 C CA . ILE A 1 92 ? -11.905 -19.951 44.681 1.00 57.69 92 ILE A CA 1
ATOM 694 C C . ILE A 1 92 ? -13.007 -19.276 45.514 1.00 57.69 92 ILE A C 1
ATOM 696 O O . ILE A 1 92 ? -14.125 -19.782 45.531 1.00 57.69 92 ILE A O 1
ATOM 700 N N . ASP A 1 93 ? -12.730 -18.124 46.135 1.00 65.62 93 ASP A N 1
ATOM 701 C CA . ASP A 1 93 ? -13.643 -17.460 47.092 1.00 65.62 93 ASP A CA 1
ATOM 702 C C . ASP A 1 93 ? -14.215 -16.113 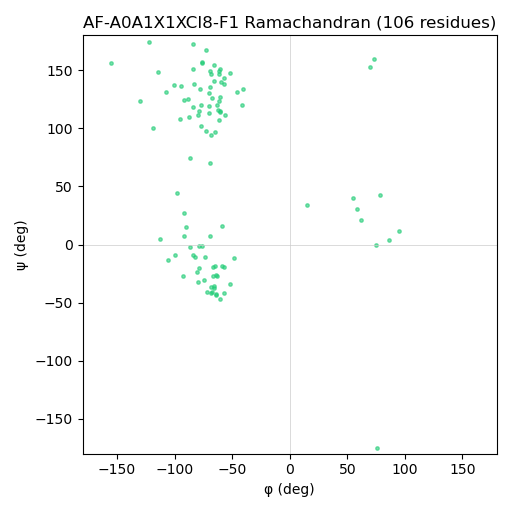46.590 1.00 65.62 93 ASP A C 1
ATOM 704 O O . ASP A 1 93 ? -14.899 -15.391 47.303 1.00 65.62 93 ASP A O 1
ATOM 708 N N . GLY A 1 94 ? -13.927 -15.724 45.342 1.00 61.97 94 GLY A N 1
ATOM 709 C CA . GLY A 1 94 ? -14.419 -14.459 44.770 1.00 61.97 94 GLY A CA 1
ATOM 710 C C . GLY A 1 94 ? -13.720 -13.187 45.276 1.00 61.97 94 GLY A C 1
ATOM 711 O O . GLY A 1 94 ? -14.030 -12.104 44.788 1.00 61.97 94 GLY A O 1
ATOM 712 N N . THR A 1 95 ? -12.749 -13.306 46.185 1.00 67.44 95 THR A N 1
ATOM 713 C CA . THR A 1 95 ? -11.851 -12.209 46.578 1.00 67.44 95 THR A CA 1
ATOM 714 C C . THR A 1 95 ? -10.625 -12.187 45.652 1.00 67.44 95 THR A C 1
ATOM 716 O O . THR A 1 95 ? -9.958 -13.218 45.531 1.00 67.44 95 THR A O 1
ATOM 719 N N . PRO A 1 96 ? -10.303 -11.061 44.983 1.00 65.75 96 PRO A N 1
ATOM 720 C CA . PRO A 1 96 ? -9.059 -10.930 44.228 1.00 65.75 96 PRO A CA 1
ATOM 721 C C . PRO A 1 96 ? -7.845 -11.034 45.160 1.00 65.75 96 PRO A C 1
ATOM 723 O O . PRO A 1 96 ? -7.700 -10.232 46.078 1.00 65.75 96 PRO A O 1
ATOM 726 N N . GLU A 1 97 ? -6.967 -12.013 44.929 1.00 63.53 97 GLU A N 1
ATOM 727 C CA . GLU A 1 97 ? -5.699 -12.136 45.670 1.00 63.53 97 GLU A CA 1
ATOM 728 C C . GLU A 1 97 ? -4.609 -11.176 45.165 1.00 63.53 97 GLU A C 1
ATOM 730 O O . GLU A 1 97 ? -3.528 -11.109 45.745 1.00 63.53 97 GLU A O 1
ATOM 735 N N . ASP A 1 98 ? -4.893 -10.384 44.127 1.00 68.62 98 ASP A N 1
ATOM 736 C CA . ASP A 1 98 ? -3.965 -9.415 43.525 1.00 68.62 98 ASP A CA 1
ATOM 737 C C . ASP A 1 98 ? -3.646 -8.202 44.430 1.00 68.62 98 ASP A C 1
ATOM 739 O O . ASP A 1 98 ? -2.945 -7.276 44.022 1.00 68.62 98 ASP A O 1
ATOM 743 N N . GLY A 1 99 ? -4.110 -8.223 45.684 1.00 66.56 99 GLY A N 1
ATOM 744 C CA . GLY A 1 99 ? -3.835 -7.203 46.689 1.00 66.56 99 GLY A CA 1
ATOM 745 C C . GLY A 1 99 ? -4.639 -5.916 46.489 1.00 66.56 99 GLY A C 1
ATOM 746 O O . GLY A 1 99 ? -5.532 -5.816 45.650 1.00 66.56 99 GLY A O 1
ATOM 747 N N . SER A 1 100 ? -4.353 -4.916 47.321 1.00 68.25 100 SER A N 1
ATOM 748 C CA . SER A 1 100 ? -4.927 -3.576 47.178 1.00 68.25 100 SER A CA 1
ATOM 749 C C . SER A 1 100 ? -4.431 -2.912 45.892 1.00 68.25 100 SER A C 1
ATOM 751 O O . SER A 1 100 ? -3.247 -3.014 45.571 1.00 68.25 100 SER A O 1
ATOM 753 N N . SER A 1 101 ? -5.323 -2.192 45.200 1.00 70.94 101 SER A N 1
ATOM 754 C CA . SER A 1 101 ? -4.978 -1.357 44.042 1.00 70.94 101 SER A CA 1
ATOM 755 C C . SER A 1 101 ? -3.731 -0.518 44.329 1.00 70.94 101 SER A C 1
ATOM 757 O O . SER A 1 101 ? -3.652 0.147 45.359 1.00 70.94 101 SER A O 1
ATOM 759 N N . LEU A 1 102 ? -2.767 -0.540 43.406 1.00 73.81 102 LEU A N 1
ATOM 760 C CA . LEU A 1 102 ? -1.547 0.269 43.491 1.00 73.81 102 LEU A CA 1
ATOM 761 C C . LEU A 1 102 ? -1.837 1.776 43.370 1.00 73.81 102 LEU A C 1
ATOM 763 O O . LEU A 1 102 ? -1.002 2.598 43.739 1.00 73.81 102 LEU A O 1
ATOM 767 N N . TYR A 1 103 ? -3.002 2.131 42.830 1.00 77.06 103 TYR A N 1
ATOM 768 C CA . TYR A 1 103 ? -3.406 3.508 42.578 1.00 77.06 103 TYR A CA 1
ATOM 769 C C . TYR A 1 103 ? -4.481 3.947 43.569 1.00 77.06 103 TYR A C 1
ATOM 771 O O . TYR A 1 103 ? -5.489 3.250 43.734 1.00 77.06 103 TYR A O 1
ATOM 779 N N . ASP A 1 104 ? -4.279 5.123 44.166 1.00 79.44 104 ASP A N 1
ATOM 780 C CA . ASP A 1 104 ? -5.293 5.831 44.942 1.00 79.44 104 ASP A CA 1
ATOM 781 C C . ASP A 1 104 ? -6.383 6.351 43.997 1.00 79.44 104 ASP A C 1
ATOM 783 O O . ASP A 1 104 ? -6.144 7.224 43.158 1.00 79.44 104 ASP A O 1
ATOM 787 N N . VAL A 1 105 ? -7.591 5.800 44.121 1.00 78.50 105 VAL A N 1
ATOM 788 C CA . VAL A 1 105 ? -8.774 6.342 43.451 1.00 78.50 105 VAL A CA 1
ATOM 789 C C . VAL A 1 105 ? -9.241 7.531 44.281 1.00 78.50 105 VAL A C 1
ATOM 791 O O . VAL A 1 105 ? -9.659 7.370 45.425 1.00 78.50 105 VAL A O 1
ATOM 794 N N . VAL A 1 106 ? -9.109 8.734 43.730 1.00 79.62 106 VAL A N 1
ATOM 795 C CA . VAL A 1 106 ? -9.665 9.942 44.342 1.00 79.62 106 VAL A CA 1
ATOM 796 C C . VAL A 1 106 ? -11.160 9.960 44.031 1.00 79.62 106 VAL A C 1
ATOM 798 O O . VAL A 1 106 ? -11.528 10.045 42.861 1.00 79.62 106 VAL A O 1
ATOM 801 N N . ASP A 1 107 ? -12.001 9.853 45.059 1.00 69.25 107 ASP A N 1
ATOM 802 C CA . ASP A 1 107 ? -13.435 10.127 44.931 1.00 69.25 107 ASP A CA 1
ATOM 803 C C . ASP A 1 107 ? -13.653 11.638 44.712 1.00 69.25 107 ASP A C 1
ATOM 805 O O . ASP A 1 107 ? -13.011 12.460 45.375 1.00 69.25 107 ASP A O 1
ATOM 809 N N . GLU A 1 108 ? -14.528 11.981 43.759 1.00 65.06 108 GLU A N 1
ATOM 810 C CA . GLU A 1 108 ? -14.933 13.362 43.423 1.00 65.06 108 GLU A CA 1
ATOM 811 C C . GLU A 1 108 ? -15.801 14.014 44.511 1.00 65.06 108 GLU A C 1
ATOM 813 O O . GLU A 1 108 ? -16.748 13.357 45.006 1.00 65.06 108 GLU A O 1
#

pLDDT: mean 77.11, std 12.04, range [53.66, 94.94]

Radius of gyration: 33.0 Å; Cα contacts (8 Å, |Δi|>4): 34; chains: 1; bounding box: 56×62×74 Å

Sequence (108 aa):
MTDPSDFPEEGGPGDTLNPSESTDSDEVRNDDGDIVVDPPDGWSEADKFGMTQREEQQGESLDDKLAAEEPDVAGDQTPVDDTPARRHRGQIDGTPEDGSSLYDVVDE

Foldseek 3Di:
DDDPVQFDPAADPPRHGTPVPDDDCVNVVVPPPDDDDDDPPDDDDPPDQPPDPVRVVVDDDPVVVVVPDDDPDPPPDDPPPPPPPVDDPPCPPVDDPPDDDPDDDDDD

Secondary structure (DSSP, 8-state):
---GGGS-SS-BTTTBPPTTT---TTTTTT-SSPPPPPPPSSPPP--STTSSHHHHHH---HHHHHHHSPP---TT---------S--TT-SSS--TT-S-SS-----